Protein AF-A0A5R9BSU9-F1 (afdb_monomer_lite)

Structure (mmCIF, N/CA/C/O backbone):
data_AF-A0A5R9BSU9-F1
#
_entry.id   AF-A0A5R9BSU9-F1
#
loop_
_atom_site.group_PDB
_atom_site.id
_atom_site.type_symbol
_atom_site.label_atom_id
_atom_site.label_alt_id
_atom_site.label_comp_id
_atom_site.label_asym_id
_atom_site.label_entity_id
_atom_site.label_seq_id
_atom_site.pdbx_PDB_ins_code
_atom_site.Cartn_x
_atom_site.Cartn_y
_atom_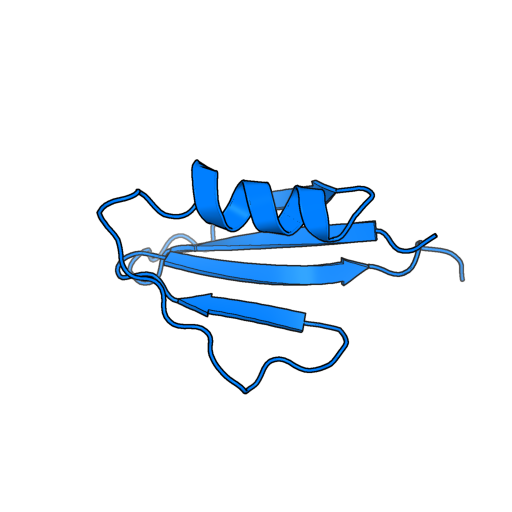site.Cartn_z
_atom_site.occupancy
_atom_site.B_iso_or_equiv
_atom_site.auth_seq_id
_atom_site.auth_comp_id
_atom_site.auth_asym_id
_atom_site.auth_atom_id
_atom_site.pdbx_PDB_model_num
ATOM 1 N N . MET A 1 1 ? 4.449 5.514 -21.112 1.00 66.06 1 MET A N 1
ATOM 2 C CA . MET A 1 1 ? 3.487 5.832 -20.034 1.00 66.06 1 MET A CA 1
ATOM 3 C C . MET A 1 1 ? 3.693 4.818 -18.932 1.00 66.06 1 MET A C 1
ATOM 5 O O . MET A 1 1 ? 3.681 3.627 -19.230 1.00 66.06 1 MET A O 1
ATOM 9 N N . ASN A 1 2 ? 3.934 5.290 -17.713 1.00 79.88 2 ASN A N 1
ATOM 10 C CA . ASN A 1 2 ? 4.123 4.423 -16.552 1.00 79.88 2 ASN A CA 1
ATOM 11 C C . ASN A 1 2 ? 2.761 3.921 -16.073 1.00 79.88 2 ASN A C 1
ATOM 13 O O . ASN A 1 2 ? 1.781 4.656 -16.150 1.00 79.88 2 ASN A O 1
ATOM 17 N N . LYS A 1 3 ? 2.699 2.673 -15.612 1.00 89.06 3 LYS A N 1
ATOM 18 C CA . LYS A 1 3 ? 1.536 2.130 -14.905 1.00 89.06 3 LYS A CA 1
ATOM 19 C C . LYS A 1 3 ? 1.871 2.007 -13.428 1.00 89.06 3 LYS A C 1
ATOM 21 O O . LYS A 1 3 ? 3.038 1.894 -13.067 1.00 89.06 3 LYS A O 1
ATOM 26 N N . TYR A 1 4 ? 0.853 1.987 -12.582 1.00 90.44 4 TYR A N 1
ATOM 27 C CA . TYR A 1 4 ? 1.028 1.908 -11.135 1.00 90.44 4 TYR A CA 1
ATOM 28 C C . TYR A 1 4 ? 0.337 0.662 -10.610 1.00 90.44 4 TYR A C 1
ATOM 30 O O . TYR A 1 4 ? -0.822 0.410 -10.930 1.00 90.44 4 TYR A O 1
ATOM 38 N N . ARG A 1 5 ? 1.048 -0.150 -9.830 1.00 92.50 5 ARG A N 1
ATOM 39 C CA . ARG A 1 5 ? 0.512 -1.376 -9.244 1.00 92.50 5 ARG A CA 1
ATOM 40 C C . ARG A 1 5 ? 0.299 -1.197 -7.756 1.00 92.50 5 ARG A C 1
ATOM 42 O O . ARG A 1 5 ? 1.268 -1.037 -7.026 1.00 92.50 5 ARG A O 1
ATOM 49 N N . VAL A 1 6 ? -0.942 -1.335 -7.306 1.00 92.12 6 VAL A N 1
ATOM 50 C CA . VAL A 1 6 ? -1.259 -1.448 -5.880 1.00 92.12 6 VAL A CA 1
ATOM 51 C C . VAL A 1 6 ? -1.180 -2.915 -5.472 1.00 92.12 6 VAL A C 1
ATOM 53 O O . VAL A 1 6 ? -1.858 -3.750 -6.073 1.00 92.12 6 VAL A O 1
ATOM 56 N N . VAL A 1 7 ? -0.389 -3.244 -4.453 1.00 90.75 7 VAL A N 1
ATOM 57 C CA . VAL A 1 7 ? -0.311 -4.586 -3.859 1.00 90.75 7 VAL A CA 1
ATOM 58 C C . VAL A 1 7 ? -0.755 -4.531 -2.405 1.00 90.75 7 VAL A C 1
ATOM 60 O O . VAL A 1 7 ? -0.216 -3.758 -1.625 1.00 90.75 7 VAL A O 1
ATOM 63 N N . ARG A 1 8 ? -1.702 -5.392 -2.020 1.00 89.31 8 ARG A N 1
ATOM 64 C CA . ARG A 1 8 ? -2.188 -5.509 -0.633 1.00 89.31 8 ARG A CA 1
ATOM 65 C C . ARG A 1 8 ? -1.723 -6.809 0.014 1.00 89.31 8 ARG A C 1
ATOM 67 O O . ARG A 1 8 ? -1.812 -7.878 -0.600 1.00 89.31 8 ARG A O 1
ATOM 74 N N . LYS A 1 9 ? -1.265 -6.728 1.266 1.00 86.81 9 LYS A N 1
ATOM 75 C CA . LYS A 1 9 ? -0.807 -7.861 2.083 1.00 86.81 9 LYS A CA 1
ATOM 76 C C . LYS A 1 9 ? -1.306 -7.739 3.524 1.00 86.81 9 LYS A C 1
ATOM 78 O O . LYS A 1 9 ? -0.908 -6.837 4.252 1.00 86.81 9 LYS A O 1
ATOM 83 N N . PHE A 1 10 ? -2.080 -8.712 3.994 1.00 84.56 10 PHE A N 1
ATOM 84 C CA . PHE A 1 10 ? -2.495 -8.772 5.398 1.00 84.56 10 PHE A CA 1
ATOM 85 C C . PHE A 1 10 ? -1.340 -9.229 6.307 1.00 84.56 10 PHE A C 1
ATOM 87 O O . PHE A 1 10 ? -0.647 -10.203 6.008 1.00 84.56 10 PHE A O 1
ATOM 94 N N . LYS A 1 11 ? -1.121 -8.534 7.434 1.00 76.88 11 LYS A N 1
ATOM 95 C CA . LYS A 1 11 ? 0.021 -8.781 8.341 1.00 76.88 11 LYS A CA 1
ATOM 96 C C . LYS A 1 11 ? -0.084 -10.113 9.090 1.00 76.88 11 LYS A C 1
ATOM 98 O O . LYS A 1 11 ? 0.921 -10.790 9.280 1.00 76.88 11 LYS A O 1
ATOM 103 N N . ASN A 1 12 ? -1.299 -10.505 9.478 1.00 71.19 12 ASN A N 1
ATOM 104 C CA . ASN A 1 12 ? -1.540 -11.619 10.405 1.00 71.19 12 ASN A CA 1
ATOM 105 C C . ASN A 1 12 ? -2.126 -12.873 9.742 1.00 71.19 12 ASN A C 1
ATOM 107 O O . ASN A 1 12 ? -2.617 -13.768 10.430 1.00 71.19 12 ASN A O 1
ATOM 111 N N . THR A 1 13 ? -2.095 -12.969 8.412 1.00 71.12 13 THR A N 1
ATOM 112 C CA . THR A 1 13 ? -2.626 -14.140 7.709 1.00 71.12 13 THR A CA 1
ATOM 113 C C . THR A 1 13 ? -1.496 -15.072 7.285 1.00 71.12 13 THR A C 1
ATOM 115 O O . THR A 1 13 ? -0.589 -14.667 6.564 1.00 71.12 13 THR A O 1
ATOM 118 N N . LYS A 1 14 ? -1.587 -16.364 7.640 1.00 69.25 14 LYS A N 1
ATOM 119 C CA . LYS A 1 14 ? -0.741 -17.418 7.030 1.00 69.25 14 LYS A CA 1
ATOM 120 C C . LYS A 1 14 ? -0.989 -17.555 5.522 1.00 69.25 14 LYS A C 1
ATOM 122 O O . LYS A 1 14 ? -0.164 -18.111 4.802 1.00 69.25 14 LYS A O 1
ATOM 127 N N . SER A 1 15 ? -2.132 -17.049 5.058 1.00 66.69 15 SER A N 1
ATOM 128 C CA . SER A 1 15 ? -2.445 -16.920 3.645 1.00 66.69 15 SER A CA 1
ATOM 129 C C . SER A 1 15 ? -1.485 -15.928 2.991 1.00 66.69 15 SER A C 1
ATOM 131 O O . SER A 1 15 ? -1.424 -14.764 3.377 1.00 66.69 15 SER A O 1
ATOM 133 N N . LYS A 1 16 ? -0.756 -16.389 1.971 1.00 68.00 16 LYS A N 1
ATOM 134 C CA . LYS A 1 16 ? 0.070 -15.541 1.095 1.00 68.00 16 LYS A CA 1
ATOM 135 C C . LYS A 1 16 ? -0.775 -14.810 0.044 1.00 68.00 16 LYS A C 1
ATOM 137 O O . LYS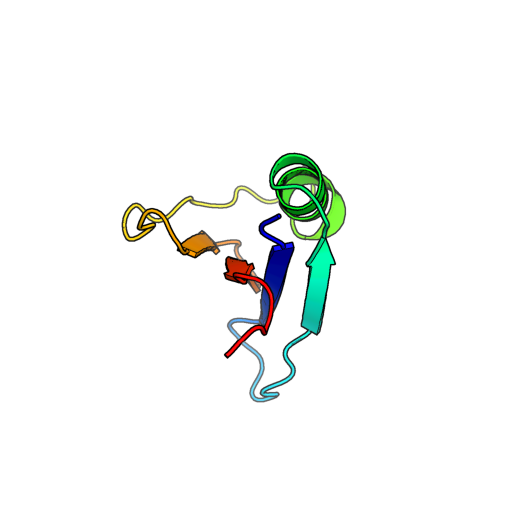 A 1 16 ? -0.244 -14.440 -1.000 1.00 68.00 16 LYS A O 1
ATOM 142 N N . MET A 1 17 ? -2.081 -14.661 0.275 1.00 68.25 17 MET A N 1
ATOM 143 C CA . MET A 1 17 ? -2.969 -13.993 -0.665 1.00 68.25 17 MET A CA 1
ATOM 144 C C . MET A 1 17 ? -2.504 -12.550 -0.851 1.00 68.25 17 MET A C 1
ATOM 146 O O . MET A 1 17 ? -2.410 -11.782 0.105 1.00 68.25 17 MET A O 1
ATOM 150 N N . LYS A 1 18 ? -2.173 -12.228 -2.099 1.00 77.75 18 LYS A N 1
ATOM 151 C CA . LYS A 1 18 ? -1.805 -10.894 -2.555 1.00 77.75 18 LYS A CA 1
ATOM 152 C C . LYS A 1 18 ? -2.838 -10.475 -3.582 1.00 77.75 18 LYS A C 1
ATOM 154 O O . LYS A 1 18 ? -3.109 -11.228 -4.515 1.00 77.75 18 LYS A O 1
ATOM 159 N N . ILE A 1 19 ? -3.405 -9.294 -3.396 1.00 83.81 19 ILE A N 1
ATOM 160 C CA . ILE A 1 19 ? -4.274 -8.667 -4.390 1.00 83.81 19 ILE A CA 1
ATOM 161 C C . ILE A 1 19 ? -3.428 -7.616 -5.097 1.00 83.81 19 ILE A C 1
ATOM 163 O O . ILE A 1 19 ? -2.746 -6.839 -4.429 1.00 83.81 19 ILE A O 1
ATOM 167 N N . SER A 1 20 ? -3.443 -7.631 -6.430 1.00 89.62 20 SER A N 1
ATOM 168 C CA . SER A 1 20 ? -2.710 -6.679 -7.263 1.00 89.62 20 SER A CA 1
ATOM 169 C C . SER A 1 20 ? -3.651 -6.010 -8.253 1.00 89.62 20 SER A C 1
ATOM 171 O O . SER A 1 20 ? -4.335 -6.699 -9.007 1.00 89.62 20 SER A O 1
ATOM 173 N N . LEU A 1 21 ? -3.669 -4.680 -8.249 1.00 90.75 21 LEU A N 1
ATOM 174 C CA . LEU A 1 21 ? -4.478 -3.852 -9.145 1.00 90.75 21 LEU A CA 1
ATOM 175 C C . LEU A 1 21 ? -3.570 -2.895 -9.913 1.00 90.75 21 LEU A C 1
ATOM 177 O O . LEU A 1 21 ? -2.562 -2.452 -9.369 1.00 90.75 21 LEU A O 1
ATOM 181 N N . ILE A 1 22 ? -3.912 -2.611 -11.170 1.00 92.69 22 ILE A N 1
ATOM 182 C CA . ILE A 1 22 ? -3.126 -1.753 -12.063 1.00 92.69 22 ILE A CA 1
ATOM 183 C C . ILE A 1 22 ? -3.928 -0.497 -12.393 1.00 92.69 22 ILE A C 1
ATOM 185 O O . ILE A 1 22 ? -5.072 -0.602 -12.831 1.00 92.69 22 ILE A O 1
ATOM 189 N N . PHE A 1 23 ? -3.290 0.657 -12.241 1.00 91.31 23 PHE A N 1
ATOM 190 C CA . PHE A 1 23 ? -3.827 1.987 -12.511 1.00 91.31 23 PHE A CA 1
ATOM 191 C C . PHE A 1 23 ? -2.979 2.700 -13.565 1.00 91.31 23 PHE A C 1
ATOM 193 O O . PHE A 1 23 ? -1.803 2.362 -13.768 1.00 91.31 23 PHE A O 1
ATOM 200 N N . ASN A 1 24 ? -3.578 3.668 -14.259 1.00 90.88 24 ASN A N 1
ATOM 201 C CA . ASN A 1 24 ? -2.892 4.410 -15.316 1.00 90.88 24 ASN A CA 1
ATOM 202 C C . ASN A 1 24 ? -2.140 5.619 -14.762 1.00 90.88 24 ASN A C 1
ATOM 204 O O . ASN A 1 24 ? -1.138 6.023 -15.350 1.00 90.88 24 ASN A O 1
ATOM 208 N N . THR A 1 25 ? -2.595 6.175 -13.638 1.00 89.75 25 THR A N 1
ATOM 209 C CA . THR A 1 25 ? -1.931 7.291 -12.962 1.00 89.75 25 THR A CA 1
ATOM 210 C C . THR A 1 25 ? -1.594 6.959 -11.512 1.00 89.75 25 THR A C 1
ATOM 212 O O . THR A 1 25 ? -2.133 6.023 -10.912 1.00 89.75 25 THR A O 1
ATOM 215 N N . TYR A 1 26 ? -0.657 7.725 -10.952 1.00 88.50 26 TYR A N 1
ATOM 216 C CA . TYR A 1 26 ? -0.299 7.611 -9.545 1.00 88.50 26 TYR A CA 1
ATOM 217 C C . TYR A 1 26 ? -1.446 8.093 -8.653 1.00 88.50 26 TYR A C 1
ATOM 219 O O . TYR A 1 26 ? -1.710 7.479 -7.622 1.00 88.50 26 TYR A O 1
ATOM 227 N N . GLU A 1 27 ? -2.142 9.161 -9.057 1.00 90.00 27 GLU A N 1
ATOM 228 C CA . GLU A 1 27 ? -3.263 9.717 -8.301 1.00 90.00 27 GLU A CA 1
ATOM 229 C C . GLU A 1 27 ? -4.393 8.698 -8.122 1.00 90.00 27 GLU A C 1
ATOM 231 O O . GLU A 1 27 ? -4.868 8.532 -7.005 1.00 90.00 27 GLU A O 1
ATOM 236 N N . GLU A 1 28 ? -4.757 7.951 -9.172 1.00 91.94 28 GLU A N 1
ATOM 237 C CA . GLU A 1 28 ? -5.777 6.892 -9.088 1.00 91.94 28 GLU A CA 1
ATOM 238 C C . GLU A 1 28 ? -5.362 5.775 -8.119 1.00 91.94 28 GLU A C 1
ATOM 240 O O . GLU A 1 28 ? -6.157 5.308 -7.302 1.00 91.94 28 GLU A O 1
ATOM 245 N N . ALA A 1 29 ? -4.097 5.344 -8.190 1.00 91.12 29 ALA A N 1
ATOM 246 C CA . ALA A 1 29 ? -3.570 4.327 -7.286 1.00 91.12 29 ALA A CA 1
ATOM 247 C C . ALA A 1 29 ? -3.577 4.816 -5.832 1.00 91.12 29 ALA A C 1
ATOM 249 O O . ALA A 1 29 ? -3.923 4.054 -4.931 1.00 91.12 29 ALA A O 1
ATOM 250 N N . LYS A 1 30 ? -3.206 6.080 -5.605 1.00 88.38 30 LYS A N 1
ATOM 251 C CA . LYS A 1 30 ? -3.174 6.688 -4.277 1.00 88.38 30 LYS A CA 1
ATOM 252 C C . LYS A 1 30 ? -4.579 6.857 -3.697 1.00 88.38 30 LYS A C 1
ATOM 254 O O . LYS A 1 30 ? -4.788 6.449 -2.559 1.00 88.38 30 LYS A O 1
ATOM 259 N N . GLU A 1 31 ? -5.533 7.355 -4.481 1.00 89.62 31 GLU A N 1
ATOM 260 C CA . GLU A 1 31 ? -6.938 7.482 -4.071 1.00 89.62 31 GLU A CA 1
ATOM 261 C C . GLU A 1 31 ? -7.511 6.119 -3.665 1.00 89.62 31 GLU A C 1
ATOM 263 O O . GLU A 1 31 ? -8.106 5.984 -2.602 1.00 89.62 31 GLU A O 1
ATOM 268 N N . PHE A 1 32 ? -7.234 5.059 -4.432 1.00 89.88 32 PHE A N 1
ATOM 269 C CA . PHE A 1 32 ? -7.645 3.706 -4.055 1.00 89.88 32 PHE A CA 1
ATOM 270 C C . PHE A 1 32 ? -7.031 3.239 -2.722 1.00 89.88 32 PHE A C 1
ATOM 272 O O . PHE A 1 32 ? -7.679 2.545 -1.934 1.00 89.88 32 PHE A O 1
ATOM 279 N N . VAL A 1 33 ? -5.770 3.578 -2.453 1.00 87.75 33 VAL A N 1
ATOM 280 C CA . VAL A 1 33 ? -5.127 3.234 -1.179 1.00 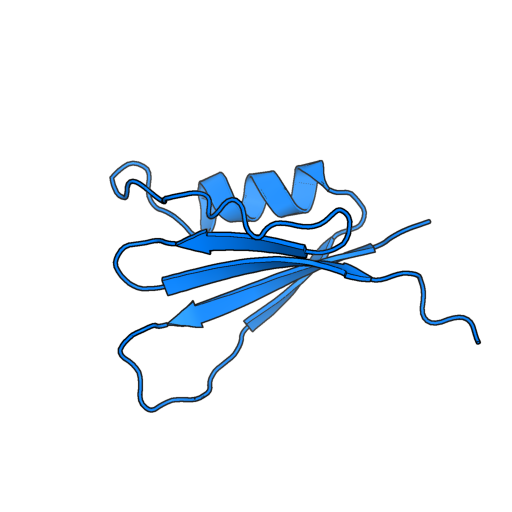87.75 33 VAL A CA 1
ATOM 281 C C . VAL A 1 33 ? -5.784 3.981 -0.017 1.00 87.75 33 VAL A C 1
ATOM 283 O O . VAL A 1 33 ? -6.103 3.352 0.993 1.00 87.75 33 VAL A O 1
ATOM 286 N N . GLU A 1 34 ? 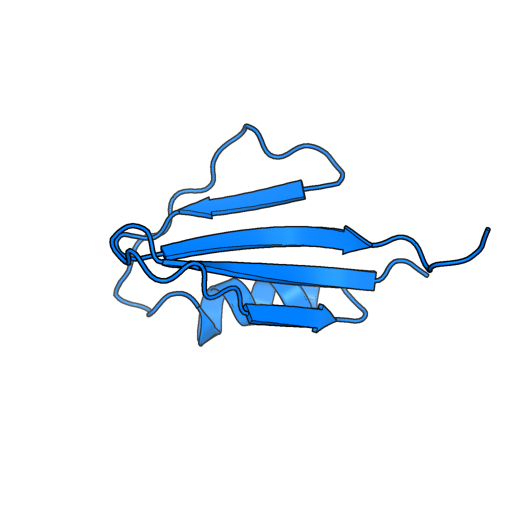-6.012 5.283 -0.169 1.00 84.50 34 GLU A N 1
ATOM 287 C CA . GLU A 1 34 ? -6.561 6.149 0.877 1.00 84.50 34 GLU A CA 1
ATOM 288 C C . GLU A 1 34 ? -8.047 5.872 1.153 1.00 84.50 34 GLU A C 1
ATOM 290 O O . GLU A 1 34 ? -8.420 5.762 2.316 1.00 84.50 34 GLU A O 1
ATOM 295 N N . GLU A 1 35 ? -8.862 5.673 0.113 1.00 85.44 35 GLU A N 1
ATOM 296 C CA . GLU A 1 35 ? -10.325 5.548 0.230 1.00 85.44 35 GLU A CA 1
ATOM 297 C C . GLU A 1 35 ? -10.810 4.096 0.383 1.00 85.44 35 GLU A C 1
ATOM 299 O O . GLU A 1 35 ? -11.874 3.842 0.951 1.00 85.44 35 GLU A O 1
ATOM 304 N N . VAL A 1 36 ? -10.076 3.115 -0.164 1.00 83.62 36 VAL A N 1
ATOM 305 C CA . VAL A 1 36 ? -10.543 1.713 -0.234 1.00 83.62 36 VAL A CA 1
ATOM 306 C C . VAL A 1 36 ? -9.722 0.772 0.637 1.00 83.62 36 VAL A C 1
ATOM 308 O O . VAL A 1 36 ? -10.261 -0.197 1.185 1.00 83.62 36 VAL A O 1
ATOM 311 N N . CYS A 1 37 ? -8.408 0.982 0.736 1.00 81.44 37 CYS A N 1
ATOM 312 C CA . CYS A 1 37 ? -7.550 0.062 1.484 1.00 81.44 37 CYS A CA 1
ATOM 313 C C . CYS A 1 37 ? -7.505 0.379 2.975 1.00 81.44 37 CYS A C 1
ATOM 315 O O . CYS A 1 37 ? -7.467 -0.547 3.785 1.00 81.44 37 CYS A O 1
ATOM 317 N N . PHE A 1 38 ? -7.533 1.658 3.335 1.00 80.06 38 PHE A N 1
ATOM 318 C CA . PHE A 1 38 ? -7.636 2.101 4.718 1.00 80.06 38 PHE A CA 1
ATOM 319 C C . PHE A 1 38 ? -9.027 2.693 4.958 1.00 80.06 38 PHE A C 1
ATOM 321 O O . PHE A 1 38 ? -9.629 3.281 4.072 1.00 80.06 38 PHE A O 1
ATOM 328 N N . SER A 1 39 ? -9.586 2.461 6.144 1.00 67.50 39 SER A N 1
ATOM 329 C CA . SER A 1 39 ? -10.844 3.098 6.550 1.00 67.50 39 SER A CA 1
ATOM 330 C C . SER A 1 39 ? -10.542 4.486 7.110 1.00 67.50 39 SER A C 1
ATOM 332 O O . SER A 1 39 ? -9.488 4.655 7.717 1.00 67.50 39 SER A O 1
ATOM 334 N N . ASP A 1 40 ? -11.501 5.419 7.074 1.00 65.12 40 ASP A N 1
ATOM 335 C CA . ASP A 1 40 ? -11.422 6.722 7.770 1.00 65.12 40 ASP A CA 1
ATOM 336 C C . ASP A 1 40 ? -11.033 6.626 9.260 1.00 65.12 40 ASP A C 1
ATOM 338 O O . ASP A 1 40 ? -10.664 7.612 9.892 1.00 65.12 40 ASP A O 1
ATOM 342 N N . LYS A 1 41 ? -11.170 5.435 9.858 1.00 64.62 41 LYS A N 1
ATOM 343 C CA . LYS A 1 41 ? -10.850 5.147 11.263 1.00 64.62 41 LYS A CA 1
ATOM 344 C C . LYS A 1 41 ? -9.480 4.502 11.473 1.00 64.62 41 LYS A C 1
ATOM 346 O O . LYS A 1 41 ? -9.149 4.172 12.611 1.00 64.62 41 LYS A O 1
ATOM 351 N N . GLU A 1 42 ? -8.725 4.241 10.410 1.00 66.12 42 GLU A N 1
ATOM 352 C CA . GLU A 1 42 ? -7.444 3.547 10.474 1.00 66.12 42 GLU A CA 1
ATOM 353 C C . GLU A 1 42 ? -6.304 4.478 10.045 1.00 66.12 42 GLU A C 1
ATOM 355 O O . GLU A 1 42 ? -6.062 4.679 8.858 1.00 66.12 42 GLU A O 1
ATOM 360 N N . ASP A 1 43 ? -5.569 5.013 11.026 1.00 68.31 43 ASP A N 1
ATOM 361 C CA . ASP A 1 43 ? -4.313 5.720 10.772 1.00 68.31 43 ASP A CA 1
ATOM 362 C C . ASP A 1 43 ? -3.306 4.762 10.117 1.00 68.31 43 ASP A C 1
ATOM 364 O O . ASP A 1 43 ? -2.862 3.782 10.730 1.00 68.31 43 ASP A O 1
ATOM 368 N N . TYR A 1 44 ? -2.909 5.051 8.878 1.00 76.75 44 TYR A N 1
ATOM 369 C CA . TYR A 1 44 ? -1.793 4.373 8.232 1.00 76.75 44 TYR A CA 1
ATOM 370 C C . TYR A 1 44 ? -0.507 5.186 8.414 1.00 76.75 44 TYR A C 1
ATOM 372 O O . TYR A 1 44 ? -0.501 6.416 8.426 1.00 76.75 44 TYR A O 1
ATOM 380 N N . LYS A 1 45 ? 0.625 4.493 8.557 1.00 78.75 45 LYS A N 1
ATOM 381 C CA . LYS A 1 45 ? 1.948 5.130 8.581 1.00 78.75 45 LYS A CA 1
ATOM 382 C C . LYS A 1 45 ? 2.625 4.971 7.231 1.00 78.75 45 LYS A C 1
ATOM 384 O O . LYS A 1 45 ? 2.742 3.855 6.727 1.00 78.75 45 LYS A O 1
ATOM 389 N N . PHE A 1 46 ? 3.115 6.080 6.695 1.00 75.12 46 PHE A N 1
ATOM 390 C CA . PHE A 1 46 ? 4.025 6.082 5.558 1.00 75.12 46 PHE A CA 1
ATOM 391 C C . PHE A 1 46 ? 5.433 5.718 6.039 1.00 75.12 46 PHE A C 1
ATOM 393 O O . PHE A 1 46 ? 5.978 6.402 6.914 1.00 75.12 46 PHE A O 1
ATOM 400 N N . LEU A 1 47 ? 6.026 4.648 5.505 1.00 67.88 47 LEU A N 1
ATOM 401 C CA . LEU A 1 47 ? 7.429 4.340 5.782 1.00 67.88 47 LEU A CA 1
ATOM 402 C C . LEU A 1 47 ? 8.330 5.025 4.746 1.00 67.88 47 LEU A C 1
ATOM 404 O O . LEU A 1 47 ? 8.172 4.878 3.535 1.00 67.88 47 LEU A O 1
ATOM 408 N N . LYS A 1 48 ? 9.306 5.786 5.254 1.00 55.12 48 LYS A N 1
ATOM 409 C CA . LYS A 1 48 ? 10.292 6.559 4.478 1.00 55.12 48 LYS A CA 1
ATOM 410 C C . LYS A 1 48 ? 11.343 5.710 3.740 1.00 55.12 48 LYS A C 1
ATOM 412 O O . LYS A 1 48 ? 12.232 6.290 3.134 1.00 55.12 48 LYS A O 1
ATOM 417 N N . ASP A 1 49 ? 11.221 4.383 3.740 1.00 55.50 49 ASP A N 1
ATOM 418 C CA . ASP A 1 49 ? 11.944 3.501 2.804 1.00 55.50 49 ASP A CA 1
ATOM 419 C C . ASP A 1 49 ? 11.301 3.482 1.404 1.00 55.50 49 ASP A C 1
ATOM 421 O O . ASP A 1 49 ? 11.669 2.691 0.537 1.00 55.50 49 ASP A O 1
ATOM 425 N N . SER A 1 50 ? 10.343 4.383 1.174 1.00 57.12 50 SER A N 1
ATOM 426 C CA . SER A 1 50 ? 9.811 4.684 -0.143 1.00 57.12 50 SER A CA 1
ATOM 427 C C . SER A 1 50 ? 10.901 5.297 -1.024 1.00 57.12 50 SER A C 1
ATOM 429 O O . SER A 1 50 ? 11.383 6.399 -0.760 1.00 57.12 50 SER A O 1
ATOM 431 N N . ASN A 1 51 ? 11.302 4.576 -2.062 1.00 62.72 51 ASN A N 1
ATOM 432 C CA . ASN A 1 51 ? 12.164 5.082 -3.127 1.00 62.72 51 ASN A CA 1
ATOM 433 C C . ASN A 1 51 ? 11.294 5.519 -4.319 1.00 62.72 51 ASN A C 1
ATOM 435 O O . ASN A 1 51 ? 10.089 5.272 -4.328 1.00 62.72 51 ASN A O 1
ATOM 439 N N . ASP A 1 52 ? 11.875 6.176 -5.330 1.00 66.25 52 ASP A N 1
ATOM 440 C CA . ASP A 1 52 ? 11.118 6.754 -6.461 1.00 66.25 52 ASP A CA 1
ATOM 441 C C . ASP A 1 52 ? 10.228 5.742 -7.219 1.00 66.25 52 ASP A C 1
ATOM 443 O O . ASP A 1 52 ? 9.345 6.138 -7.974 1.00 66.25 52 ASP A O 1
ATOM 447 N N . PHE A 1 53 ? 10.421 4.436 -6.996 1.00 75.94 53 PHE A N 1
ATOM 448 C CA . PHE A 1 53 ? 9.726 3.346 -7.682 1.00 75.94 53 PHE A CA 1
ATOM 449 C C . PHE A 1 53 ? 8.759 2.544 -6.795 1.00 75.94 53 PHE A C 1
ATOM 451 O O . PHE A 1 53 ? 7.988 1.744 -7.331 1.00 75.94 53 PHE A O 1
ATOM 458 N N . HIS A 1 54 ? 8.779 2.732 -5.471 1.00 85.69 54 HIS A N 1
ATOM 459 C CA . HIS A 1 54 ? 7.976 1.960 -4.520 1.00 85.69 54 HIS A CA 1
ATOM 460 C C . HIS A 1 54 ? 7.577 2.811 -3.313 1.00 85.69 54 HIS A C 1
ATOM 462 O O . HIS A 1 54 ? 8.434 3.391 -2.651 1.00 85.69 54 HIS A O 1
ATOM 468 N N . GLN A 1 55 ? 6.284 2.839 -2.992 1.00 88.06 55 GLN A N 1
ATOM 469 C CA . GLN A 1 55 ? 5.757 3.509 -1.801 1.00 88.0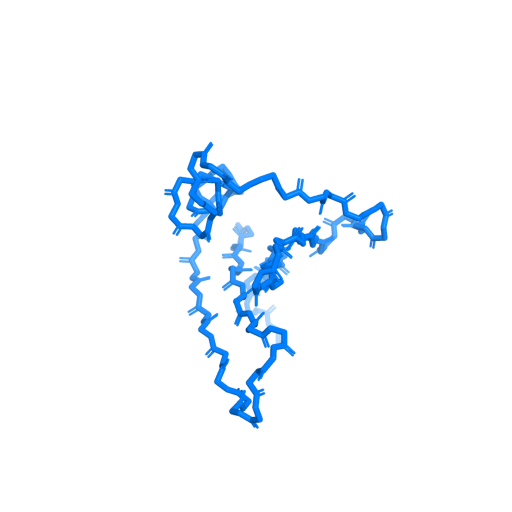6 55 GLN A CA 1
ATOM 470 C C . GLN A 1 55 ? 4.950 2.538 -0.944 1.00 88.06 55 GLN A C 1
ATOM 472 O O . GLN A 1 55 ? 4.054 1.881 -1.469 1.00 88.06 55 GLN A O 1
ATOM 477 N N . GLU A 1 56 ? 5.238 2.461 0.360 1.00 89.31 56 GLU A N 1
ATOM 478 C CA . GLU A 1 56 ? 4.604 1.506 1.283 1.00 89.31 56 GLU A CA 1
ATOM 479 C C . GLU A 1 56 ? 3.801 2.208 2.396 1.00 89.31 56 GLU A C 1
ATOM 481 O O . GLU A 1 56 ? 4.262 3.137 3.068 1.00 89.31 56 GLU A O 1
ATOM 486 N N . PHE A 1 57 ? 2.579 1.722 2.605 1.00 88.62 57 PHE A N 1
ATOM 487 C CA . PHE A 1 57 ? 1.581 2.230 3.536 1.00 88.62 57 PHE A CA 1
ATOM 488 C C . PHE A 1 57 ? 1.229 1.139 4.549 1.00 88.62 57 PHE A C 1
ATOM 490 O O . PHE A 1 57 ? 0.790 0.041 4.194 1.00 88.62 57 PHE A O 1
ATOM 497 N N . HIS A 1 58 ? 1.421 1.428 5.835 1.00 88.19 58 HIS A N 1
ATOM 498 C CA . HIS A 1 58 ? 1.271 0.445 6.905 1.00 88.19 58 HIS A CA 1
ATOM 499 C C . HIS A 1 58 ? 0.049 0.760 7.747 1.00 88.19 58 HIS A C 1
ATOM 501 O O . HIS A 1 58 ? 0.119 1.596 8.648 1.00 88.19 58 HIS A O 1
ATOM 507 N N . GLY A 1 59 ? -1.027 0.017 7.511 1.00 85.69 59 GLY A N 1
ATOM 508 C CA . GLY A 1 59 ? -2.171 -0.023 8.411 1.00 85.69 59 GLY A CA 1
ATOM 509 C C . GLY A 1 59 ? -1.927 -0.935 9.610 1.00 85.69 59 GLY A C 1
ATOM 510 O O . GLY A 1 59 ? -0.891 -1.597 9.757 1.00 85.69 59 GLY A O 1
ATOM 511 N N . SER A 1 60 ? -2.918 -1.011 10.482 1.00 83.81 60 SER A N 1
ATOM 512 C CA . SER A 1 60 ? -2.958 -1.928 11.619 1.00 83.81 60 SER A CA 1
ATOM 513 C C . SER A 1 60 ? -3.086 -3.395 11.182 1.00 83.81 60 SER A C 1
ATOM 515 O O . SER A 1 60 ? -2.480 -4.277 11.796 1.00 83.81 60 SER A O 1
ATOM 517 N N . ARG A 1 61 ? -3.826 -3.665 10.096 1.00 81.50 61 ARG A N 1
ATOM 518 C CA . ARG A 1 61 ? -4.158 -5.029 9.632 1.00 81.50 61 ARG A CA 1
ATOM 519 C C . ARG A 1 61 ? -3.434 -5.447 8.363 1.00 81.50 61 ARG A C 1
ATOM 521 O O .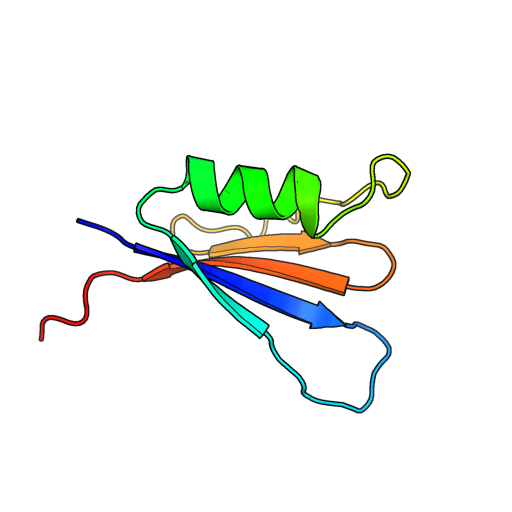 ARG A 1 61 ? -3.175 -6.638 8.163 1.00 81.50 61 ARG A O 1
ATOM 528 N N . GLU A 1 62 ? -3.088 -4.487 7.523 1.00 85.00 62 GLU A N 1
ATOM 529 C CA . GLU A 1 62 ? -2.480 -4.728 6.223 1.00 85.00 62 GLU A CA 1
ATOM 530 C C . GLU A 1 62 ? -1.318 -3.780 5.934 1.00 85.00 62 GLU A C 1
ATOM 532 O O . GLU A 1 62 ? -1.089 -2.786 6.624 1.00 85.00 62 GLU A O 1
ATOM 537 N N . ILE A 1 63 ? -0.532 -4.172 4.942 1.00 88.62 63 ILE A N 1
ATOM 538 C CA . ILE A 1 63 ? 0.498 -3.377 4.295 1.00 88.62 63 ILE A CA 1
ATOM 539 C C . ILE A 1 63 ? 0.071 -3.265 2.842 1.00 88.62 63 ILE A C 1
ATOM 541 O O . ILE A 1 63 ? -0.271 -4.274 2.214 1.00 88.62 63 ILE A O 1
ATOM 545 N N . VAL A 1 64 ? 0.084 -2.047 2.330 1.00 90.31 64 VAL A N 1
ATOM 546 C CA . VAL A 1 64 ? -0.283 -1.739 0.956 1.00 90.31 64 VAL A CA 1
ATOM 547 C C . VAL A 1 64 ? 0.892 -1.037 0.309 1.00 90.31 64 VAL A C 1
ATOM 549 O O . VAL A 1 64 ? 1.492 -0.173 0.936 1.00 90.31 64 VAL A O 1
ATOM 552 N N . SER A 1 65 ? 1.233 -1.393 -0.922 1.00 91.56 65 SER A N 1
ATOM 553 C CA . SER A 1 65 ? 2.304 -0.728 -1.655 1.00 91.56 65 SER A CA 1
ATOM 554 C C . SER A 1 65 ? 1.853 -0.273 -3.031 1.00 91.56 65 SER A C 1
ATOM 556 O O . SER A 1 65 ? 1.046 -0.952 -3.663 1.00 91.56 65 SER A O 1
ATOM 558 N N . ILE A 1 66 ? 2.396 0.847 -3.502 1.00 91.38 66 ILE A N 1
ATOM 559 C CA . ILE A 1 66 ? 2.267 1.327 -4.879 1.00 91.38 66 ILE A CA 1
ATOM 560 C C . ILE A 1 66 ? 3.631 1.173 -5.549 1.00 91.38 66 ILE A C 1
ATOM 562 O O . ILE A 1 66 ? 4.593 1.826 -5.152 1.00 91.38 66 ILE A O 1
ATOM 566 N N . ASP A 1 67 ? 3.710 0.320 -6.566 1.00 90.12 67 ASP A N 1
ATOM 567 C CA . ASP A 1 67 ? 4.899 0.150 -7.401 1.00 90.12 67 ASP A CA 1
ATOM 568 C C . ASP A 1 67 ? 4.726 0.873 -8.739 1.00 90.12 67 ASP A C 1
ATOM 570 O O . ASP A 1 67 ? 3.664 0.772 -9.363 1.00 90.12 67 ASP A O 1
ATOM 574 N N . ILE A 1 68 ? 5.784 1.511 -9.241 1.00 87.81 68 ILE A N 1
ATOM 575 C CA . ILE A 1 68 ? 5.849 1.907 -10.651 1.00 87.81 68 ILE A CA 1
ATOM 576 C C . ILE A 1 68 ? 6.139 0.660 -11.483 1.00 87.81 68 ILE A C 1
ATOM 578 O O . ILE A 1 68 ? 7.169 0.006 -11.336 1.00 87.81 68 ILE A O 1
ATOM 582 N N . VAL A 1 69 ? 5.224 0.340 -12.387 1.00 85.75 69 VAL A N 1
ATOM 583 C CA . VAL A 1 69 ? 5.414 -0.669 -13.420 1.00 85.75 69 VAL A CA 1
ATOM 584 C C . VAL A 1 69 ? 5.660 0.090 -14.716 1.00 85.75 69 VAL A C 1
ATOM 586 O O . VAL A 1 69 ? 4.722 0.570 -15.360 1.00 85.75 69 VAL A O 1
ATOM 589 N N . GLU A 1 70 ? 6.930 0.246 -15.096 1.00 70.25 70 GLU A N 1
ATOM 590 C CA . GLU A 1 70 ? 7.235 0.630 -16.473 1.00 70.25 70 GLU A CA 1
ATOM 591 C C . GLU A 1 70 ? 6.582 -0.391 -17.404 1.00 70.25 70 GLU A C 1
ATOM 593 O O . GLU A 1 70 ? 6.519 -1.586 -17.094 1.00 70.25 70 GLU A O 1
ATOM 598 N N . GLY A 1 71 ? 6.007 0.091 -18.508 1.00 55.00 71 GLY A N 1
ATOM 599 C CA . GLY A 1 71 ? 5.371 -0.784 -19.480 1.00 55.00 71 GLY A CA 1
ATOM 600 C C . GLY A 1 71 ? 6.308 -1.941 -19.808 1.00 55.00 71 GLY A C 1
ATOM 601 O O . GLY A 1 71 ? 7.442 -1.709 -20.208 1.00 55.00 71 GLY A O 1
ATOM 602 N N . ALA A 1 72 ? 5.832 -3.173 -19.613 1.00 46.31 72 ALA A N 1
ATOM 603 C CA . ALA A 1 72 ? 6.458 -4.358 -20.174 1.00 46.31 72 ALA A CA 1
ATOM 604 C C . ALA A 1 72 ? 6.723 -4.082 -21.664 1.00 46.31 72 ALA A C 1
ATOM 606 O O . ALA A 1 72 ? 5.794 -3.999 -22.466 1.00 46.31 72 ALA A O 1
ATOM 607 N N . GLY A 1 73 ? 7.985 -3.831 -21.984 1.00 42.03 73 GLY A N 1
ATOM 608 C CA . GLY A 1 73 ? 8.442 -3.314 -23.262 1.00 42.03 73 GLY A CA 1
ATOM 609 C C . GLY A 1 73 ? 9.951 -3.483 -23.328 1.00 42.03 73 GLY A C 1
ATOM 610 O O . GLY A 1 73 ? 10.687 -2.519 -23.145 1.00 42.03 73 GLY A O 1
ATOM 611 N N . GLY A 1 74 ? 10.372 -4.734 -23.527 1.00 34.69 74 GLY A N 1
ATOM 612 C CA . GLY A 1 74 ? 11.760 -5.182 -23.631 1.00 34.69 74 GLY A CA 1
ATOM 613 C C . GLY A 1 74 ? 11.878 -6.659 -23.311 1.00 34.69 74 GLY A C 1
ATOM 614 O O . GLY A 1 74 ? 12.248 -6.956 -22.158 1.00 34.69 74 GLY A O 1
#

Secondary structure (DSSP, 8-state):
--EEEEEEEETT-S----EEEEESSHHHHHHHIIIIIS-TT-PPEEEEEEETTEEEEE-SSEEEEEEEE--S--

Radius of gyration: 12.51 Å; chains: 1; bounding box: 24×27×35 Å

Foldseek 3Di:
DKKKKKWKFWPPDPDPDIDIDIGPDPVVSVCCCVPPVDDPPWDWDWDPVDDPAKTWIHTPTMIMMMGTDDPPDD

Sequence (74 aa):
MNKYRVVRKFKNTKSKMKISLIFNTYEEAKEFVEEVCFSDKEDYKFLKDSNDFHQEFHGSREIVSIDIVEGAGG

pLDDT: mean 78.98, std 13.22, range [34.69, 92.69]

Organism: NCBI:txid191770